Protein AF-A0A6V7JFQ1-F1 (afdb_monomer)

Solvent-accessible surface area (backbone atoms only — not comparable to full-atom values): 6382 Å² total; per-residue (Å²): 106,75,67,58,56,52,53,52,54,48,60,71,68,48,75,77,78,79,77,83,56,77,65,63,56,56,76,74,83,54,61,53,98,86,39,82,48,56,76,94,74,49,50,74,72,52,45,56,57,44,52,62,50,52,47,24,29,75,66,72,36,94,64,71,52,68,71,40,71,93,52,58,59,91,84,55,63,85,91,50,79,63,55,58,79,90,51,85,85,66,53,72,77,67,71,78,108

Sequence (97 aa):
MIMDELENALAQQAPPPVQDDPSLYELPPLIIDGIPTPVEKMTQAQLRAFIPLMLKYSTGRGKPGWGRESTRPPWWPKELPWANVRMDARSEDEKQK

Mean predicted aligned error: 9.71 Å

Structure (mmCIF, N/CA/C/O backbone):
data_AF-A0A6V7JFQ1-F1
#
_entry.id   AF-A0A6V7JFQ1-F1
#
loop_
_atom_site.group_PDB
_atom_site.id
_atom_site.type_symbol
_atom_site.label_atom_id
_atom_site.label_alt_id
_atom_site.label_comp_id
_atom_site.label_asym_id
_atom_site.label_entity_id
_atom_site.label_seq_id
_atom_site.pdbx_PDB_ins_code
_atom_site.Cartn_x
_atom_site.Cartn_y
_atom_site.Cartn_z
_atom_site.occupancy
_atom_site.B_iso_or_equiv
_atom_site.auth_seq_id
_atom_site.auth_comp_id
_atom_site.auth_asym_id
_atom_site.auth_atom_id
_atom_site.pdbx_PDB_model_num
ATOM 1 N N . MET A 1 1 ? -25.427 8.033 41.442 1.00 74.75 1 MET A N 1
ATOM 2 C CA . MET A 1 1 ? -25.637 6.575 41.620 1.00 74.75 1 MET A CA 1
ATOM 3 C C . MET A 1 1 ? -24.298 5.892 41.380 1.00 74.75 1 MET A C 1
ATOM 5 O O . MET A 1 1 ? -23.521 6.436 40.614 1.00 74.75 1 MET A O 1
ATOM 9 N N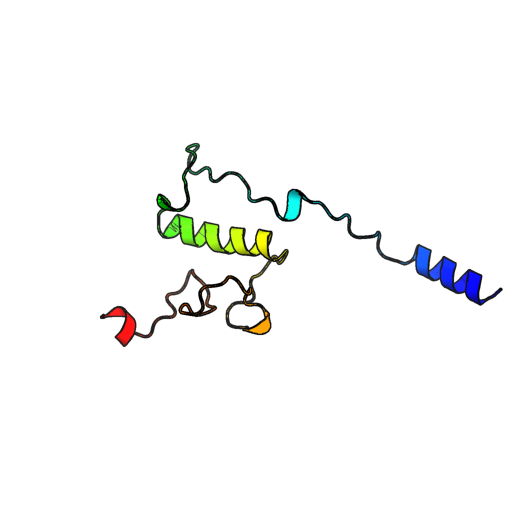 . ILE A 1 2 ? -24.011 4.743 41.998 1.00 84.75 2 ILE A N 1
ATOM 10 C CA . ILE A 1 2 ? -22.696 4.069 41.879 1.00 84.75 2 ILE A CA 1
ATOM 11 C C . ILE A 1 2 ? -22.341 3.751 40.411 1.00 84.75 2 ILE A C 1
ATOM 13 O O . ILE A 1 2 ? -21.181 3.823 40.022 1.00 84.75 2 ILE A O 1
ATOM 17 N N . MET A 1 3 ? -23.349 3.468 39.578 1.00 84.50 3 MET A N 1
ATOM 18 C CA . MET A 1 3 ? -23.173 3.255 38.136 1.00 84.50 3 MET A CA 1
ATOM 19 C C . MET A 1 3 ? -22.626 4.489 37.402 1.00 84.50 3 MET A C 1
ATOM 21 O O . MET A 1 3 ? -21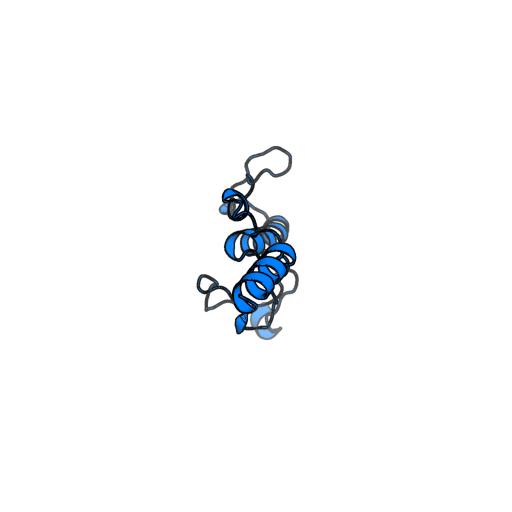.738 4.342 36.576 1.00 84.50 3 MET A O 1
ATOM 25 N N . ASP A 1 4 ? -23.102 5.687 37.748 1.00 87.38 4 ASP A N 1
ATOM 26 C CA . ASP A 1 4 ? -22.654 6.964 37.167 1.00 87.38 4 ASP A CA 1
ATOM 27 C C . ASP A 1 4 ? -21.177 7.237 37.489 1.00 87.38 4 ASP A C 1
ATOM 29 O O . ASP A 1 4 ? -20.394 7.644 36.636 1.00 87.38 4 ASP A O 1
ATOM 33 N N . GLU A 1 5 ? -20.770 6.965 38.734 1.00 86.44 5 GLU A N 1
ATOM 34 C CA . GLU A 1 5 ? -19.376 7.103 39.171 1.00 86.44 5 GLU A 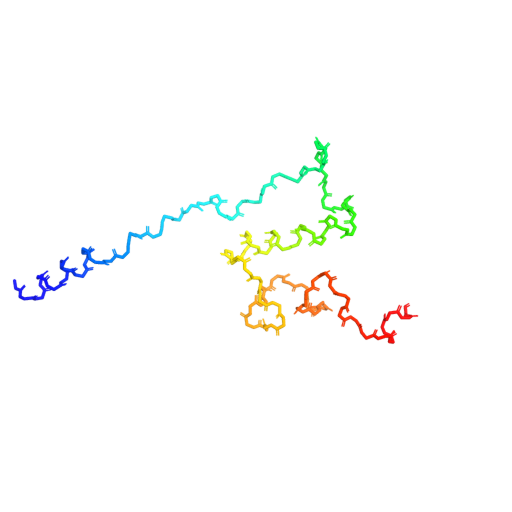CA 1
ATOM 35 C C . GLU A 1 5 ? -18.451 6.124 38.445 1.00 86.44 5 GLU A C 1
ATOM 37 O O . GLU A 1 5 ? -17.346 6.495 38.045 1.00 86.44 5 GLU A O 1
ATOM 42 N N . LEU A 1 6 ? -18.912 4.887 38.241 1.00 85.62 6 LEU A N 1
ATOM 43 C CA . LEU A 1 6 ? -18.164 3.864 37.517 1.00 85.62 6 LEU A CA 1
ATOM 44 C C . LEU A 1 6 ? -17.995 4.227 36.036 1.00 85.62 6 LEU A C 1
ATOM 46 O O . LEU A 1 6 ? -16.905 4.080 35.486 1.00 85.62 6 LEU A O 1
ATOM 50 N N . GLU A 1 7 ? -19.057 4.715 35.399 1.00 87.38 7 GLU A N 1
ATOM 51 C CA . GLU A 1 7 ? -19.051 5.106 33.989 1.00 87.38 7 GLU A CA 1
ATOM 52 C C . GLU A 1 7 ? -18.136 6.318 33.755 1.00 87.38 7 GLU A C 1
ATOM 54 O O . GLU A 1 7 ? -17.341 6.337 32.813 1.00 87.38 7 GLU A O 1
ATOM 59 N N . ASN A 1 8 ? -18.147 7.278 34.683 1.00 88.50 8 ASN A N 1
ATOM 60 C CA . ASN A 1 8 ? -17.282 8.454 34.629 1.00 88.50 8 ASN A CA 1
ATOM 61 C C . ASN A 1 8 ? -15.800 8.103 34.880 1.00 88.50 8 ASN A C 1
ATOM 63 O O . ASN A 1 8 ? -14.914 8.604 34.187 1.00 88.50 8 ASN A O 1
ATOM 67 N N . ALA A 1 9 ? -15.513 7.193 35.820 1.00 86.62 9 ALA A N 1
ATOM 68 C CA . ALA A 1 9 ? -14.157 6.687 36.047 1.00 86.62 9 ALA A CA 1
ATOM 69 C C . ALA A 1 9 ? -13.619 5.910 34.831 1.00 86.62 9 ALA A C 1
ATOM 71 O O . ALA A 1 9 ? -12.452 6.062 34.462 1.00 86.62 9 ALA A O 1
ATOM 72 N N . LEU A 1 10 ? -14.476 5.125 34.170 1.00 85.75 10 LEU A N 1
ATOM 73 C CA . LEU A 1 10 ? -14.123 4.402 32.950 1.00 85.75 10 LEU A CA 1
ATOM 74 C C . LEU A 1 10 ? -13.831 5.364 31.790 1.00 85.75 10 LEU A C 1
ATOM 76 O O . LEU A 1 10 ? -12.842 5.182 31.082 1.00 85.75 10 LEU A O 1
ATOM 80 N N . ALA A 1 11 ? -14.641 6.413 31.628 1.00 82.69 11 ALA A N 1
ATOM 81 C CA . ALA A 1 11 ? -14.429 7.436 30.606 1.00 82.69 11 ALA A CA 1
ATOM 82 C C . ALA A 1 11 ? -13.107 8.202 30.802 1.00 82.69 11 ALA A C 1
ATOM 84 O O . ALA A 1 11 ? -12.435 8.515 29.823 1.00 82.69 11 ALA A O 1
ATOM 85 N N . GLN A 1 12 ? -12.695 8.455 32.051 1.00 83.69 12 GLN A N 1
ATOM 86 C CA . GLN A 1 12 ? -11.414 9.111 32.361 1.00 83.69 12 GLN A CA 1
ATOM 87 C C . GLN A 1 12 ? -10.188 8.229 32.089 1.00 83.69 12 GLN A C 1
ATOM 89 O O . GLN A 1 12 ? -9.106 8.751 31.826 1.00 83.69 12 GLN A O 1
ATOM 94 N N . GLN A 1 13 ? -10.338 6.904 32.172 1.00 81.38 13 GLN A N 1
ATOM 95 C CA . GLN A 1 13 ? -9.258 5.948 31.906 1.00 81.38 13 GLN A CA 1
ATOM 96 C C . GLN A 1 13 ? -9.236 5.434 30.465 1.00 81.38 13 GLN A C 1
ATOM 98 O O . GLN A 1 13 ? -8.272 4.772 30.069 1.00 81.38 13 GLN A O 1
ATOM 103 N N . ALA A 1 14 ? -10.277 5.712 29.679 1.00 77.94 14 ALA A N 1
ATOM 104 C CA . ALA A 1 14 ? -10.318 5.323 28.283 1.00 77.94 14 ALA A CA 1
ATOM 105 C C . ALA A 1 14 ? -9.159 5.998 27.524 1.00 77.94 14 ALA A C 1
ATOM 107 O O . ALA A 1 14 ? -8.916 7.196 27.704 1.00 77.94 14 ALA A O 1
ATOM 108 N N . PRO A 1 15 ? -8.433 5.262 26.662 1.00 77.12 15 PRO A N 1
ATOM 109 C CA . PRO A 1 15 ? -7.492 5.881 25.743 1.00 77.12 15 PRO A CA 1
ATOM 110 C C . PRO A 1 15 ? -8.210 6.981 24.955 1.00 77.12 15 PRO A C 1
ATOM 112 O O . PRO A 1 15 ? -9.381 6.791 24.604 1.00 77.12 15 PRO A O 1
ATOM 115 N N . PRO A 1 16 ? -7.539 8.108 24.650 1.00 76.88 16 PRO A N 1
ATOM 116 C CA . PRO A 1 16 ? -8.124 9.099 23.765 1.00 76.88 16 PRO A CA 1
ATOM 117 C C . PRO A 1 16 ? -8.596 8.392 22.488 1.00 76.88 16 PRO A C 1
ATOM 119 O O . PRO A 1 16 ? -7.873 7.519 21.986 1.00 76.88 16 PRO A O 1
ATOM 122 N N . PRO A 1 17 ? -9.806 8.710 21.989 1.00 68.81 17 PRO A N 1
ATOM 123 C CA . PRO A 1 17 ? -10.297 8.122 20.756 1.00 68.81 17 PRO A CA 1
ATOM 124 C C . PRO A 1 17 ? -9.224 8.332 19.692 1.00 68.81 17 PRO A C 1
ATOM 126 O O . PRO A 1 17 ? -8.740 9.451 19.511 1.00 68.81 17 PRO A O 1
ATOM 129 N N . VAL A 1 18 ? -8.801 7.237 19.057 1.00 68.81 18 VAL A N 1
ATOM 130 C CA . VAL A 1 18 ? -7.858 7.286 17.939 1.00 68.81 18 VAL A CA 1
ATOM 131 C C . VAL A 1 18 ? -8.417 8.286 16.939 1.00 68.81 18 VAL A C 1
ATOM 133 O O . VAL A 1 18 ? -9.508 8.090 16.410 1.00 68.81 18 VAL A O 1
ATOM 136 N N . GLN A 1 19 ? -7.712 9.402 16.757 1.00 63.81 19 GLN A N 1
ATOM 137 C CA . GLN A 1 19 ? -8.065 10.357 15.723 1.00 63.81 19 GLN A CA 1
ATOM 138 C C . GLN A 1 19 ? -7.942 9.614 14.395 1.00 63.81 19 GLN A C 1
ATOM 140 O O . GLN A 1 19 ? -6.857 9.147 14.044 1.00 63.81 19 GLN A O 1
ATOM 145 N N . ASP A 1 20 ? -9.069 9.454 13.707 1.00 67.31 20 ASP A N 1
ATOM 146 C CA . ASP A 1 20 ? -9.115 8.941 12.344 1.00 67.31 20 ASP A CA 1
ATOM 147 C C . ASP A 1 20 ? -8.454 10.008 11.467 1.00 67.31 20 ASP A C 1
ATOM 149 O O . ASP A 1 20 ? -9.088 10.982 11.067 1.00 67.31 20 ASP A O 1
ATOM 153 N N . ASP A 1 21 ? -7.136 9.913 11.295 1.00 73.00 21 ASP A N 1
ATOM 154 C CA . ASP A 1 21 ? -6.404 10.757 10.361 1.00 73.00 21 ASP A CA 1
ATOM 155 C C . ASP A 1 21 ? -6.688 10.222 8.950 1.00 73.00 21 ASP A C 1
ATOM 157 O O . ASP A 1 21 ? -6.169 9.161 8.584 1.00 73.00 21 ASP A O 1
ATOM 161 N N . PRO A 1 22 ? -7.511 10.910 8.137 1.00 74.00 22 PRO A N 1
ATOM 162 C CA . PRO A 1 22 ? -7.875 10.418 6.814 1.00 74.00 22 PRO A CA 1
ATOM 163 C C . PRO A 1 22 ? -6.660 10.317 5.878 1.00 74.00 22 PRO A C 1
ATOM 165 O O . PRO A 1 22 ? -6.697 9.546 4.918 1.00 74.00 22 PRO A O 1
ATOM 168 N N . SER A 1 23 ? -5.565 11.033 6.172 1.00 78.94 23 SER A N 1
ATOM 169 C CA . SER A 1 23 ? -4.320 10.961 5.398 1.00 78.94 23 SER A CA 1
ATOM 170 C C . SER A 1 23 ? -3.549 9.653 5.618 1.00 78.94 23 SER A C 1
ATOM 172 O O . SER A 1 23 ? -2.652 9.318 4.844 1.00 78.94 23 SER A O 1
ATOM 174 N N . LEU A 1 24 ? -3.921 8.852 6.625 1.00 77.12 24 LEU A N 1
ATOM 175 C CA . LEU A 1 24 ? -3.271 7.574 6.930 1.00 77.12 24 LEU A CA 1
ATOM 176 C C . LEU A 1 24 ? -3.386 6.560 5.781 1.00 77.12 24 LEU A C 1
ATOM 178 O O . LEU A 1 24 ? -2.534 5.678 5.654 1.00 77.12 24 LEU A O 1
ATOM 182 N N . TYR A 1 25 ? -4.408 6.708 4.936 1.00 81.31 25 TYR A N 1
ATOM 183 C CA . TYR A 1 25 ? -4.656 5.869 3.761 1.00 81.31 25 TYR A CA 1
ATOM 184 C C . TYR A 1 25 ? -4.179 6.515 2.450 1.00 81.31 25 TYR A C 1
ATOM 186 O O . TYR A 1 25 ? -4.281 5.899 1.387 1.00 81.31 25 TYR A O 1
ATOM 194 N N . GLU A 1 26 ? -3.630 7.732 2.503 1.00 86.06 26 GLU A N 1
ATOM 195 C CA . GLU A 1 26 ? -3.151 8.456 1.328 1.00 86.06 26 GLU A CA 1
ATOM 196 C C . GLU A 1 26 ? -1.693 8.099 1.022 1.00 86.06 26 GLU A C 1
ATOM 198 O O . GLU A 1 26 ? -0.781 8.337 1.813 1.00 86.06 26 GLU A O 1
ATOM 203 N N . LEU A 1 27 ? -1.458 7.507 -0.150 1.00 85.88 27 LEU A N 1
ATOM 204 C CA . LEU A 1 27 ? -0.106 7.160 -0.569 1.00 85.88 27 LEU A CA 1
ATOM 205 C C . LEU A 1 27 ? 0.725 8.419 -0.833 1.00 85.88 27 LEU A C 1
ATOM 207 O O . LEU A 1 27 ? 0.259 9.321 -1.529 1.00 85.88 27 LEU A O 1
ATOM 211 N N . PRO A 1 28 ? 1.986 8.465 -0.368 1.00 86.56 28 PRO A N 1
ATOM 212 C CA . PRO A 1 28 ? 2.865 9.574 -0.696 1.00 86.56 28 PRO A CA 1
ATOM 213 C C . PRO A 1 28 ? 3.151 9.607 -2.208 1.00 86.56 28 PRO A C 1
ATOM 215 O O . PRO A 1 28 ? 3.163 8.553 -2.858 1.00 86.56 28 PRO A O 1
ATOM 218 N N . PRO A 1 29 ? 3.446 10.792 -2.775 1.00 87.06 29 PRO A N 1
ATOM 219 C CA . PRO A 1 29 ? 3.844 10.915 -4.170 1.00 87.06 29 PRO A CA 1
ATOM 220 C C . PRO A 1 29 ? 5.016 9.992 -4.515 1.00 87.06 29 PRO A C 1
ATOM 222 O O . PRO A 1 29 ? 6.020 9.934 -3.802 1.00 87.06 29 PRO A O 1
ATOM 225 N N . LEU A 1 30 ? 4.903 9.285 -5.639 1.00 88.44 30 LEU A N 1
ATOM 226 C CA . LEU A 1 30 ? 5.931 8.364 -6.117 1.00 88.44 30 LEU A CA 1
ATOM 227 C C . LEU A 1 30 ? 7.047 9.149 -6.805 1.00 88.44 30 LEU A C 1
ATOM 229 O O . LEU A 1 30 ? 7.039 9.350 -8.018 1.00 88.44 30 LEU A O 1
ATOM 233 N N . ILE A 1 31 ? 7.993 9.632 -6.005 1.00 88.44 31 ILE A N 1
ATOM 234 C CA . ILE A 1 31 ? 9.150 10.402 -6.462 1.00 88.44 31 ILE A CA 1
ATOM 235 C C . ILE A 1 31 ? 10.407 9.582 -6.193 1.00 88.44 31 ILE A C 1
ATOM 237 O O . ILE A 1 31 ? 10.656 9.167 -5.061 1.00 88.44 31 ILE A O 1
ATOM 241 N N . ILE A 1 32 ? 11.205 9.363 -7.234 1.00 84.62 32 ILE A N 1
ATOM 242 C CA . ILE A 1 32 ? 12.482 8.654 -7.153 1.00 84.62 32 ILE A CA 1
ATOM 243 C C . ILE A 1 32 ? 13.545 9.560 -7.760 1.00 84.62 32 ILE A C 1
ATOM 245 O O . ILE A 1 32 ? 13.376 10.030 -8.881 1.00 84.62 32 ILE A O 1
ATOM 249 N N . ASP A 1 33 ? 14.593 9.860 -6.993 1.00 85.56 33 ASP A N 1
ATOM 250 C CA . ASP A 1 33 ? 15.673 10.776 -7.391 1.00 85.56 33 ASP A CA 1
ATOM 251 C C . ASP A 1 33 ? 15.167 12.146 -7.896 1.00 85.56 33 ASP A C 1
ATOM 253 O O . ASP A 1 33 ? 15.741 12.763 -8.787 1.00 85.56 33 ASP A O 1
ATOM 257 N N . GLY A 1 34 ? 14.051 12.628 -7.332 1.00 87.12 34 GLY A N 1
ATOM 258 C CA . GLY A 1 34 ? 13.413 13.895 -7.715 1.00 87.12 34 GLY A CA 1
ATOM 259 C C . GLY A 1 34 ? 12.495 13.815 -8.941 1.00 87.12 34 GLY A C 1
ATOM 260 O O . GLY A 1 34 ? 11.871 14.813 -9.294 1.00 87.12 34 GLY A O 1
ATOM 261 N N . ILE A 1 35 ? 12.359 12.642 -9.564 1.00 87.75 35 ILE A N 1
ATOM 262 C CA . ILE A 1 35 ? 11.528 12.433 -10.751 1.00 87.75 35 ILE A CA 1
ATOM 263 C C . ILE A 1 35 ? 10.236 11.696 -10.359 1.00 87.75 35 ILE A C 1
ATOM 265 O O . ILE A 1 35 ? 10.309 10.596 -9.797 1.00 87.75 35 ILE A O 1
ATOM 269 N N . PRO A 1 36 ? 9.045 12.245 -10.678 1.00 89.19 36 PRO A N 1
ATOM 270 C CA . PRO A 1 36 ? 7.784 11.520 -10.554 1.00 89.19 36 PRO A CA 1
ATOM 271 C C . PRO A 1 36 ? 7.829 10.244 -11.400 1.00 89.19 36 PRO A C 1
ATOM 273 O O . PRO A 1 36 ? 7.835 10.292 -12.632 1.00 89.19 36 PRO A O 1
ATOM 276 N N . THR A 1 37 ? 7.902 9.098 -10.730 1.00 90.62 37 THR A N 1
ATOM 277 C CA . THR A 1 37 ? 8.071 7.796 -11.372 1.00 90.62 37 THR A CA 1
ATOM 278 C C . THR A 1 37 ? 6.798 6.986 -11.165 1.00 90.62 37 THR A C 1
ATOM 280 O O . THR A 1 37 ? 6.536 6.550 -10.042 1.00 90.62 37 THR A O 1
ATOM 283 N N . PRO A 1 38 ? 5.986 6.784 -12.217 1.00 91.62 38 PRO A N 1
ATOM 284 C CA . PRO A 1 38 ? 4.793 5.956 -12.114 1.00 91.62 38 PRO A CA 1
ATOM 285 C C . PRO A 1 38 ? 5.189 4.490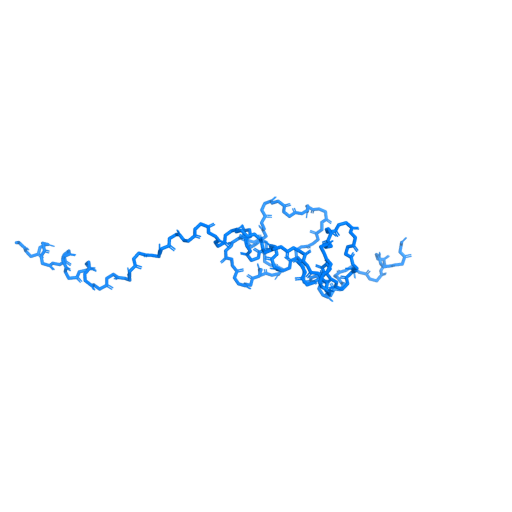 -11.883 1.00 91.62 38 PRO A C 1
ATOM 287 O O . PRO A 1 38 ? 6.291 4.072 -12.254 1.00 91.62 38 PRO A O 1
ATOM 290 N N . VAL A 1 39 ? 4.297 3.707 -11.273 1.00 90.69 39 VAL A N 1
ATOM 291 C CA . VAL A 1 39 ? 4.565 2.315 -10.859 1.00 90.69 39 VAL A CA 1
ATOM 292 C C . VAL A 1 39 ? 5.014 1.455 -12.041 1.00 90.69 39 VAL A C 1
ATOM 294 O O . VAL A 1 39 ? 5.928 0.645 -11.906 1.00 90.69 39 VAL A O 1
ATOM 297 N N . GLU A 1 40 ? 4.443 1.684 -13.222 1.00 91.62 40 GLU A N 1
ATOM 298 C CA . GLU A 1 40 ? 4.739 0.956 -14.459 1.00 91.62 40 GLU A CA 1
ATOM 299 C C . GLU A 1 40 ? 6.180 1.162 -14.945 1.00 91.62 40 GLU A C 1
ATOM 301 O O . GLU A 1 40 ? 6.688 0.366 -15.733 1.00 91.62 40 GLU A O 1
ATOM 306 N N . LYS A 1 41 ? 6.846 2.231 -14.492 1.00 91.44 41 LYS A N 1
ATOM 307 C CA . LYS A 1 41 ? 8.236 2.557 -14.844 1.00 91.44 41 LYS A CA 1
ATOM 308 C C . LYS A 1 41 ? 9.226 2.234 -13.727 1.00 91.44 41 LYS A C 1
ATOM 310 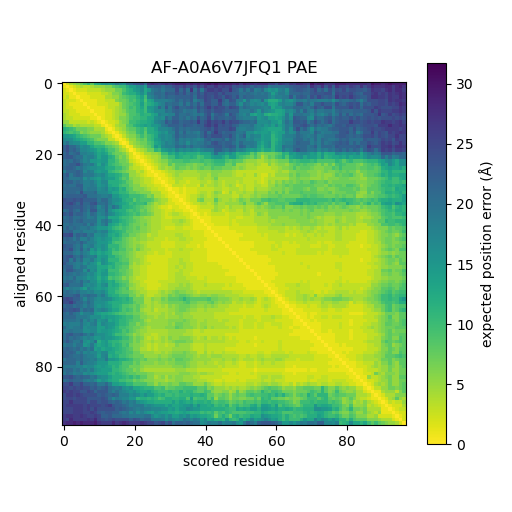O O . LYS A 1 41 ? 10.421 2.471 -13.894 1.00 91.44 41 LYS A O 1
ATOM 315 N N . MET A 1 42 ? 8.756 1.715 -12.594 1.00 93.50 42 MET A N 1
ATOM 316 C CA . MET A 1 42 ? 9.632 1.364 -11.484 1.0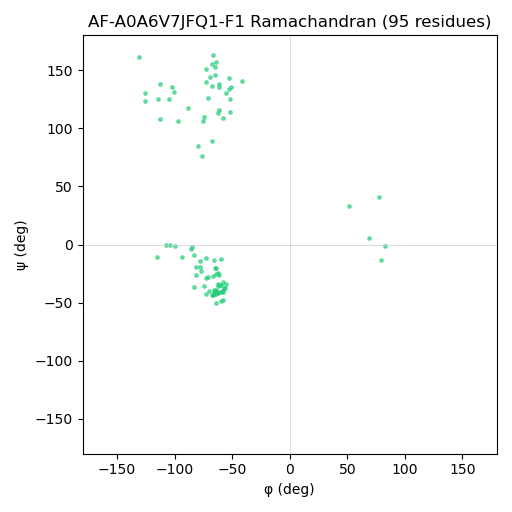0 93.50 42 MET A CA 1
ATOM 317 C C . MET A 1 42 ? 10.456 0.113 -11.795 1.00 93.50 42 MET A C 1
ATOM 319 O O . MET A 1 42 ? 9.963 -0.880 -12.328 1.00 93.50 42 MET A O 1
ATOM 323 N N . THR A 1 43 ? 11.725 0.131 -11.395 1.00 94.06 43 THR A N 1
ATOM 324 C CA . THR A 1 43 ? 12.580 -1.059 -11.409 1.00 94.06 43 THR A CA 1
ATOM 325 C C . THR A 1 43 ? 12.090 -2.094 -10.397 1.00 94.06 43 THR A C 1
ATOM 327 O O . THR A 1 43 ? 11.382 -1.780 -9.438 1.00 94.06 43 THR A O 1
ATOM 330 N N . GLN A 1 44 ? 12.539 -3.344 -10.531 1.00 91.50 44 GLN A N 1
ATOM 331 C CA . GLN A 1 44 ? 12.186 -4.401 -9.580 1.00 91.50 44 GLN A CA 1
ATOM 332 C C . GLN A 1 44 ? 12.572 -4.049 -8.129 1.00 91.50 44 GLN A C 1
ATOM 334 O O . GLN A 1 44 ? 11.833 -4.360 -7.197 1.00 91.50 44 GL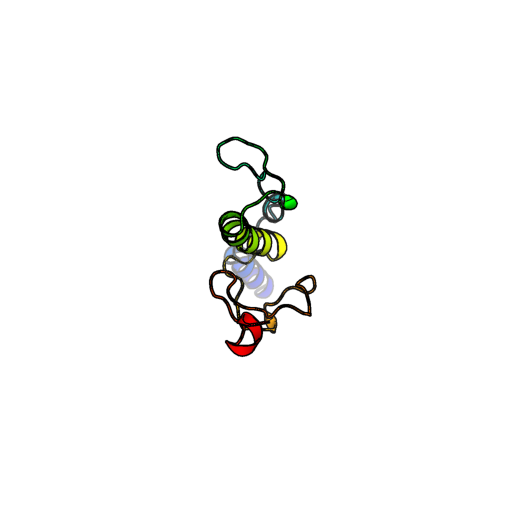N A O 1
ATOM 339 N N . ALA A 1 45 ? 13.714 -3.387 -7.920 1.00 91.44 45 ALA A N 1
ATOM 340 C CA . ALA A 1 45 ? 14.146 -2.952 -6.591 1.00 91.44 45 A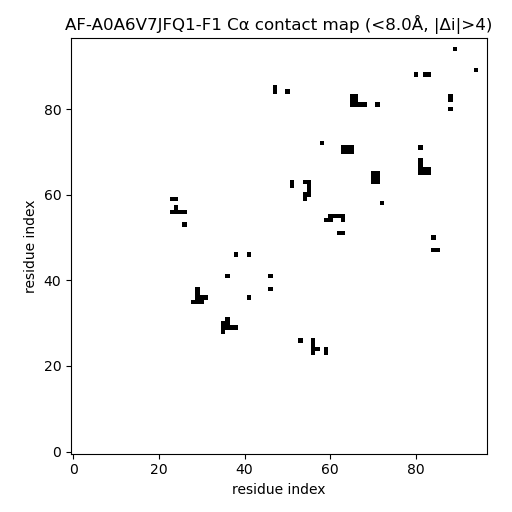LA A CA 1
ATOM 341 C C . ALA A 1 45 ? 13.208 -1.885 -6.004 1.00 91.44 45 ALA A C 1
ATOM 343 O O . ALA A 1 45 ? 12.847 -1.961 -4.829 1.00 91.44 45 ALA A O 1
ATOM 344 N N . GLN A 1 46 ? 12.762 -0.943 -6.836 1.00 92.38 46 GLN A N 1
ATOM 345 C CA . GLN A 1 46 ? 11.816 0.102 -6.447 1.00 92.38 46 GLN A CA 1
ATOM 346 C C . GLN A 1 46 ? 10.435 -0.492 -6.140 1.00 92.38 46 GLN A C 1
ATOM 348 O O . GLN A 1 46 ? 9.869 -0.195 -5.091 1.00 92.38 46 GLN A O 1
ATOM 353 N N . LEU A 1 47 ? 9.940 -1.428 -6.960 1.00 93.31 47 LEU A N 1
ATOM 354 C CA . LEU A 1 47 ? 8.689 -2.152 -6.696 1.00 93.31 47 LEU A CA 1
ATOM 355 C C . LEU A 1 47 ? 8.736 -2.929 -5.371 1.00 93.31 47 LEU A C 1
ATOM 357 O O . LEU A 1 47 ? 7.780 -2.897 -4.595 1.00 93.31 47 LEU A O 1
ATOM 361 N N . ARG A 1 48 ? 9.867 -3.572 -5.053 1.00 92.25 48 ARG A N 1
ATOM 362 C CA . ARG A 1 48 ? 10.067 -4.257 -3.761 1.00 92.25 48 ARG A CA 1
ATOM 363 C C . ARG A 1 48 ? 10.044 -3.309 -2.558 1.00 92.25 48 ARG A C 1
ATOM 365 O O . ARG A 1 48 ? 9.748 -3.762 -1.451 1.00 92.25 48 ARG A O 1
ATOM 372 N N . ALA A 1 49 ? 10.369 -2.031 -2.746 1.00 91.44 49 ALA A N 1
ATOM 373 C CA . ALA A 1 49 ? 10.224 -1.003 -1.716 1.00 91.44 49 ALA A CA 1
ATOM 374 C C . ALA A 1 49 ? 8.791 -0.441 -1.665 1.00 91.44 49 ALA A C 1
ATOM 376 O O . ALA A 1 49 ? 8.267 -0.194 -0.579 1.00 91.44 49 ALA A O 1
ATOM 377 N N . PHE A 1 50 ? 8.144 -0.305 -2.824 1.00 92.88 50 PHE A N 1
ATOM 378 C CA . PHE A 1 50 ? 6.806 0.260 -2.964 1.00 92.88 50 PHE A CA 1
ATOM 379 C C . PHE A 1 50 ? 5.689 -0.666 -2.458 1.00 92.88 50 PHE A C 1
ATOM 381 O O . PHE A 1 50 ? 4.796 -0.205 -1.755 1.00 92.88 50 PHE A O 1
ATOM 388 N N . ILE A 1 51 ? 5.731 -1.973 -2.736 1.00 93.56 51 ILE A N 1
ATOM 389 C CA . ILE A 1 51 ? 4.646 -2.896 -2.343 1.00 93.56 51 ILE A CA 1
ATOM 390 C C . ILE A 1 51 ? 4.395 -2.904 -0.818 1.00 93.56 51 ILE A C 1
ATOM 392 O O . ILE A 1 51 ? 3.239 -2.768 -0.412 1.00 93.56 51 ILE A O 1
ATOM 396 N N . PRO A 1 52 ? 5.418 -3.010 0.060 1.00 92.19 52 PRO A N 1
ATOM 397 C CA . PRO A 1 52 ? 5.204 -2.908 1.505 1.00 92.19 52 PRO A CA 1
ATOM 398 C C . PRO A 1 52 ? 4.617 -1.563 1.945 1.00 92.19 52 PRO A C 1
ATOM 400 O O . PRO A 1 52 ? 3.822 -1.530 2.883 1.00 92.19 52 PRO A O 1
ATOM 403 N N . LEU A 1 53 ? 4.988 -0.468 1.271 1.00 92.38 53 LEU A N 1
ATOM 404 C CA . LEU A 1 53 ? 4.411 0.852 1.516 1.00 92.38 53 LEU A CA 1
ATOM 405 C C . LEU A 1 53 ? 2.922 0.840 1.164 1.00 92.38 53 LEU A C 1
ATOM 407 O O . LEU A 1 53 ? 2.095 1.166 2.008 1.00 92.38 53 LEU A O 1
ATOM 411 N N . MET A 1 54 ? 2.568 0.364 -0.027 1.00 92.88 54 MET A N 1
ATOM 412 C CA . MET A 1 54 ? 1.175 0.265 -0.461 1.00 92.88 54 MET A CA 1
ATOM 413 C C . MET A 1 54 ? 0.324 -0.592 0.483 1.00 92.88 54 MET A C 1
ATOM 415 O O . MET A 1 54 ? -0.786 -0.209 0.854 1.00 92.88 54 MET A O 1
ATOM 419 N N . LEU A 1 55 ? 0.873 -1.704 0.971 1.00 93.50 55 LEU A N 1
ATOM 420 C CA . LEU A 1 55 ? 0.222 -2.543 1.977 1.00 93.50 55 LEU A CA 1
ATOM 421 C C . LEU A 1 55 ? -0.015 -1.811 3.300 1.00 93.50 55 LEU A C 1
ATOM 423 O O . LEU A 1 55 ? -1.085 -1.957 3.888 1.00 93.50 55 LEU A O 1
ATOM 427 N N . LYS A 1 56 ? 0.950 -1.013 3.767 1.00 91.75 56 LYS A N 1
ATOM 428 C CA . LYS A 1 56 ? 0.793 -0.226 4.995 1.00 91.75 56 LYS A CA 1
ATOM 429 C C . LYS A 1 56 ? -0.383 0.740 4.883 1.00 91.75 56 LYS A C 1
ATOM 431 O O . LYS A 1 56 ? -1.219 0.761 5.779 1.00 91.75 56 LYS A O 1
ATOM 436 N N . TYR A 1 57 ? -0.455 1.489 3.788 1.00 91.31 57 TYR A N 1
ATOM 437 C CA . TYR A 1 57 ? -1.490 2.506 3.590 1.00 91.31 57 TYR A CA 1
ATOM 438 C C . TYR A 1 57 ? -2.855 1.896 3.269 1.00 91.31 57 TYR A C 1
ATOM 440 O O . TYR A 1 57 ? -3.858 2.381 3.758 1.00 91.31 57 TYR A O 1
ATOM 448 N N . SER A 1 58 ? -2.922 0.786 2.533 1.00 90.44 58 SER A N 1
ATOM 449 C CA . SER A 1 58 ? -4.205 0.130 2.226 1.00 90.44 58 SER A CA 1
ATOM 450 C C . SER A 1 58 ? -4.791 -0.684 3.385 1.00 90.44 58 SER A C 1
ATOM 452 O O . SER A 1 58 ? -5.992 -0.939 3.396 1.00 90.44 58 SER A O 1
ATOM 454 N N . THR A 1 59 ? -3.970 -1.130 4.345 1.00 90.00 59 THR A N 1
ATOM 455 C CA . THR A 1 59 ? -4.422 -1.995 5.457 1.00 90.00 59 THR A CA 1
ATOM 456 C C . THR A 1 59 ? -4.308 -1.352 6.838 1.00 90.00 59 THR A C 1
ATOM 458 O O . THR A 1 59 ? -4.768 -1.941 7.815 1.00 90.00 59 THR A O 1
ATOM 461 N N . GLY A 1 60 ? -3.639 -0.201 6.951 1.00 88.81 60 GLY A N 1
ATOM 462 C CA . GLY A 1 60 ? -3.304 0.445 8.224 1.00 88.81 60 GLY A CA 1
ATOM 463 C C . GLY A 1 60 ? -2.268 -0.315 9.068 1.00 88.81 60 GLY A C 1
ATOM 464 O O . GLY A 1 60 ? -1.993 0.062 10.206 1.00 88.81 60 GLY A O 1
ATOM 465 N N . ARG A 1 61 ? -1.678 -1.408 8.558 1.00 86.56 61 ARG A N 1
ATOM 466 C CA . ARG A 1 61 ? -0.765 -2.271 9.328 1.00 86.56 61 ARG A CA 1
ATOM 467 C C . ARG A 1 61 ? 0.692 -1.973 9.004 1.00 86.56 61 ARG A C 1
ATOM 469 O O . ARG A 1 61 ? 1.111 -2.011 7.854 1.00 86.56 61 ARG A O 1
ATOM 476 N N . GLY A 1 62 ? 1.518 -1.795 10.035 1.00 85.69 62 GLY A N 1
ATOM 477 C CA . GLY A 1 62 ? 2.962 -1.588 9.855 1.00 85.69 62 GLY A CA 1
ATOM 478 C C . GLY A 1 62 ? 3.715 -2.804 9.294 1.00 85.69 62 GLY A C 1
ATOM 479 O O . GLY A 1 62 ? 4.747 -2.642 8.648 1.00 85.69 62 GLY A O 1
ATOM 480 N N . LYS A 1 63 ? 3.215 -4.026 9.526 1.00 89.25 63 LYS A N 1
ATOM 481 C CA . LYS A 1 63 ? 3.787 -5.275 9.000 1.00 89.25 63 LYS A CA 1
ATOM 482 C C . LYS A 1 63 ? 2.704 -6.064 8.253 1.00 89.25 63 LYS A C 1
ATOM 484 O O . LYS A 1 63 ? 1.660 -6.313 8.853 1.00 89.25 63 LYS A O 1
ATOM 489 N N . PRO A 1 64 ? 2.957 -6.536 7.018 1.00 90.62 64 PRO A N 1
ATOM 490 C CA . PRO A 1 64 ? 1.959 -7.286 6.246 1.00 90.62 64 PRO A CA 1
ATOM 491 C C . PRO A 1 64 ? 1.521 -8.610 6.893 1.00 90.62 64 PRO A C 1
ATOM 493 O O . PRO A 1 64 ? 0.368 -9.011 6.788 1.00 90.62 64 PRO A O 1
ATOM 496 N N . GLY A 1 65 ? 2.430 -9.302 7.587 1.00 93.00 65 GLY A N 1
ATOM 497 C CA . GLY A 1 65 ? 2.158 -10.648 8.104 1.00 93.00 65 GLY A CA 1
ATOM 498 C C . GLY A 1 65 ? 2.247 -11.733 7.026 1.00 93.00 65 GLY A C 1
ATOM 499 O O . GLY A 1 65 ? 1.420 -12.635 6.996 1.00 93.00 65 GLY A O 1
ATOM 500 N N . TRP A 1 66 ? 3.241 -11.639 6.137 1.00 92.94 66 TRP A N 1
ATOM 501 C CA . TRP A 1 66 ? 3.517 -12.625 5.084 1.00 92.94 66 TRP A CA 1
ATOM 502 C C . TRP A 1 66 ? 3.369 -14.077 5.563 1.00 92.94 66 TRP A C 1
ATOM 504 O O . TRP A 1 66 ? 3.760 -14.415 6.682 1.00 92.94 66 TRP A O 1
ATOM 514 N N . GLY A 1 67 ? 2.806 -14.931 4.711 1.00 91.31 67 GLY A N 1
ATOM 515 C CA . GLY A 1 67 ? 2.530 -16.341 4.990 1.00 91.31 67 GLY A CA 1
ATOM 516 C C . GLY A 1 67 ? 1.269 -16.598 5.821 1.00 91.31 67 GLY A C 1
ATOM 517 O O . GLY A 1 67 ? 0.806 -17.733 5.875 1.00 91.31 67 GLY A O 1
ATOM 518 N N . ARG A 1 68 ? 0.675 -15.574 6.450 1.00 93.75 68 ARG A N 1
ATOM 519 C CA . ARG A 1 68 ? -0.596 -15.710 7.176 1.00 93.75 68 ARG A CA 1
ATOM 520 C C . ARG A 1 68 ? -1.754 -15.275 6.292 1.00 93.75 68 ARG A C 1
ATOM 522 O O . ARG A 1 68 ? -1.979 -14.088 6.093 1.00 93.75 68 ARG A O 1
ATOM 529 N N . GLU A 1 69 ? -2.523 -16.241 5.812 1.00 93.25 69 GLU A N 1
ATOM 530 C CA . GLU A 1 69 ? -3.690 -15.995 4.956 1.00 93.25 69 GLU A CA 1
ATOM 531 C C . GLU A 1 69 ? -4.715 -15.030 5.571 1.00 93.25 69 GLU A C 1
ATOM 533 O O . GLU A 1 69 ? -5.273 -14.192 4.872 1.00 93.25 69 GLU A O 1
ATOM 538 N N . SER A 1 70 ? -4.892 -15.043 6.897 1.00 93.75 70 SER A N 1
ATOM 539 C CA . SER A 1 70 ? -5.786 -14.108 7.600 1.00 93.75 70 SER A CA 1
ATOM 540 C C . SER A 1 70 ? -5.345 -12.640 7.542 1.00 93.75 70 SER A C 1
ATOM 542 O O . SER A 1 70 ? -6.112 -11.748 7.910 1.00 93.75 70 SER A O 1
ATOM 544 N N . THR A 1 71 ? -4.108 -12.364 7.120 1.00 94.00 71 THR A N 1
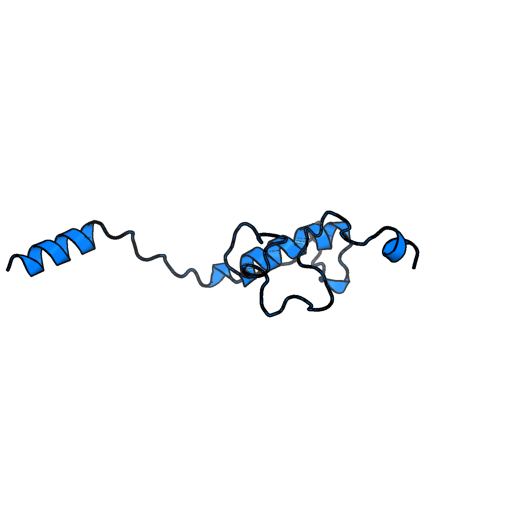ATOM 545 C CA . THR A 1 71 ? -3.597 -11.001 6.940 1.00 94.00 71 THR A CA 1
ATOM 546 C C . THR A 1 71 ? -3.442 -10.604 5.476 1.00 94.00 71 THR A C 1
ATOM 548 O O . THR A 1 71 ? -3.067 -9.460 5.218 1.00 94.00 71 THR A O 1
ATOM 551 N N . ARG A 1 72 ? -3.760 -11.503 4.534 1.00 94.75 72 ARG A N 1
ATOM 552 C CA . ARG A 1 72 ? -3.784 -11.204 3.101 1.00 94.75 72 ARG A CA 1
ATOM 553 C C . ARG A 1 72 ? -4.978 -10.290 2.785 1.00 94.75 72 ARG A C 1
ATOM 555 O O . ARG A 1 72 ? -6.108 -10.640 3.127 1.00 94.75 72 ARG A O 1
ATOM 562 N N . PRO A 1 73 ? -4.770 -9.131 2.137 1.00 94.31 73 PRO A N 1
ATOM 563 C CA . PRO A 1 73 ? -5.877 -8.258 1.780 1.00 94.31 73 PRO A CA 1
ATOM 564 C C . PRO A 1 73 ? -6.711 -8.844 0.621 1.00 94.31 73 PRO A C 1
ATOM 566 O O . PRO A 1 73 ? -6.151 -9.524 -0.240 1.00 94.31 73 PRO A O 1
ATOM 569 N N . PRO A 1 74 ? -8.024 -8.546 0.533 1.00 93.69 74 PRO A N 1
ATOM 570 C CA . PRO A 1 74 ? -8.912 -9.124 -0.487 1.00 93.69 74 PRO A CA 1
ATOM 571 C C . PRO A 1 74 ? -8.537 -8.800 -1.939 1.00 93.69 74 PRO A C 1
ATOM 573 O O . PRO A 1 74 ? -8.888 -9.552 -2.844 1.00 93.69 74 PRO A O 1
ATOM 576 N N . TRP A 1 75 ? -7.855 -7.674 -2.162 1.00 93.50 75 TRP A N 1
ATOM 577 C CA . TRP A 1 75 ? -7.412 -7.227 -3.484 1.00 93.50 75 TRP A CA 1
ATOM 578 C C . TRP A 1 75 ? -6.091 -7.866 -3.926 1.00 93.50 75 TRP A C 1
ATOM 580 O O . TRP A 1 75 ? -5.691 -7.680 -5.074 1.00 93.50 75 TRP A O 1
ATOM 590 N N . TRP A 1 76 ? -5.389 -8.586 -3.039 1.00 93.75 76 TRP A N 1
ATOM 591 C CA . TRP A 1 76 ? -4.129 -9.228 -3.403 1.00 93.75 76 TRP A CA 1
ATOM 592 C C . TRP A 1 76 ? -4.362 -10.247 -4.529 1.00 93.75 76 TRP A C 1
ATOM 594 O O . TRP A 1 76 ? -5.342 -10.997 -4.457 1.00 93.75 76 TRP A O 1
ATOM 604 N N . PRO A 1 77 ? -3.481 -10.319 -5.543 1.00 92.88 77 PRO A N 1
ATOM 605 C CA . PRO A 1 77 ? -3.640 -11.263 -6.644 1.00 92.88 77 PRO A CA 1
ATOM 606 C C . PRO A 1 77 ? -3.762 -12.703 -6.134 1.00 92.88 77 PRO A C 1
ATOM 608 O O . PRO A 1 77 ? -2.966 -13.149 -5.304 1.00 92.88 77 PRO A O 1
ATOM 611 N N . LYS A 1 78 ? -4.775 -13.438 -6.604 1.00 91.25 78 LYS A N 1
ATOM 612 C CA . LYS A 1 78 ? -5.088 -14.790 -6.099 1.00 91.25 78 LYS A CA 1
ATOM 613 C C . LYS A 1 78 ? -4.068 -15.822 -6.567 1.00 91.25 78 LYS A C 1
ATOM 615 O O . LYS A 1 78 ? -3.835 -16.816 -5.888 1.00 91.25 78 LYS A O 1
ATOM 620 N N . GLU A 1 79 ? -3.485 -15.561 -7.724 1.00 90.94 79 GLU A N 1
ATOM 621 C CA . GLU A 1 79 ? -2.459 -16.336 -8.403 1.00 90.94 79 GLU A CA 1
ATOM 622 C C . GLU A 1 79 ? -1.058 -16.126 -7.817 1.00 90.94 79 GLU A C 1
ATOM 624 O O . GLU A 1 79 ? -0.159 -16.911 -8.108 1.00 90.94 79 GLU A O 1
ATOM 629 N N . LEU A 1 80 ? -0.860 -15.096 -6.983 1.00 90.00 80 LEU A N 1
ATOM 630 C CA . LEU A 1 80 ? 0.417 -14.849 -6.321 1.00 90.00 80 LEU A CA 1
ATOM 631 C C . LEU A 1 80 ? 0.383 -15.311 -4.861 1.00 90.00 80 LEU A C 1
ATOM 633 O O . LEU A 1 80 ? -0.562 -14.995 -4.127 1.00 90.00 80 LEU A O 1
ATOM 637 N N . PRO A 1 81 ? 1.439 -15.994 -4.386 1.00 91.56 81 PRO A N 1
ATOM 638 C CA . PRO A 1 81 ? 1.522 -16.387 -2.991 1.00 91.56 81 PRO A CA 1
ATOM 639 C C . PRO A 1 81 ? 1.612 -15.153 -2.089 1.00 91.56 81 PRO A C 1
ATOM 641 O O . PRO A 1 81 ? 2.249 -14.147 -2.418 1.00 91.56 81 PRO A O 1
ATOM 644 N N . TRP A 1 82 ? 1.015 -15.244 -0.903 1.00 93.69 82 TRP A N 1
ATOM 645 C CA . TRP A 1 82 ? 1.190 -14.244 0.146 1.00 93.69 82 TRP A CA 1
ATOM 646 C C . TRP A 1 82 ? 2.543 -14.414 0.827 1.00 93.69 82 TRP A C 1
ATOM 648 O O . TRP A 1 82 ? 2.652 -14.950 1.929 1.00 93.69 82 TRP A O 1
ATOM 658 N N . ALA A 1 83 ? 3.597 -13.978 0.151 1.00 93.56 83 ALA A N 1
ATOM 659 C CA . ALA A 1 83 ? 4.971 -14.181 0.577 1.00 93.56 83 ALA A CA 1
ATOM 660 C C . ALA A 1 83 ? 5.774 -12.879 0.542 1.00 93.56 83 ALA A C 1
ATOM 662 O O . ALA A 1 83 ? 5.413 -11.901 -0.109 1.00 93.56 83 ALA A O 1
ATOM 663 N N . ASN A 1 84 ? 6.897 -12.874 1.260 1.00 91.50 84 ASN A N 1
ATOM 664 C CA . ASN A 1 84 ? 7.787 -11.725 1.309 1.00 91.50 84 ASN A CA 1
ATOM 665 C C . ASN A 1 84 ? 8.356 -11.422 -0.085 1.00 91.50 84 ASN A C 1
ATOM 667 O O . ASN A 1 84 ? 9.204 -12.157 -0.572 1.00 91.50 84 ASN A O 1
ATOM 671 N N . VAL A 1 85 ? 7.972 -10.282 -0.665 1.00 90.81 85 VAL A N 1
ATOM 672 C CA . VAL A 1 85 ? 8.383 -9.828 -2.010 1.00 90.81 85 VAL A CA 1
ATOM 673 C C . VAL A 1 85 ? 9.896 -9.649 -2.208 1.00 90.81 85 VAL A C 1
ATOM 675 O O . VAL A 1 85 ? 10.369 -9.479 -3.334 1.00 90.81 85 VAL A O 1
ATOM 678 N N . ARG A 1 86 ? 10.682 -9.653 -1.124 1.00 86.38 86 ARG A N 1
ATOM 679 C CA . ARG A 1 86 ? 12.151 -9.608 -1.187 1.00 86.38 86 ARG A CA 1
ATOM 680 C C . ARG A 1 86 ? 12.783 -10.971 -1.452 1.00 86.38 86 ARG A C 1
ATOM 682 O O . ARG A 1 86 ? 13.941 -11.008 -1.852 1.00 86.38 86 ARG A O 1
ATOM 689 N N . MET A 1 87 ? 12.055 -12.057 -1.218 1.00 83.50 87 MET A N 1
ATOM 690 C CA . MET A 1 87 ? 12.518 -13.417 -1.464 1.00 83.50 87 MET A CA 1
ATOM 691 C C . MET A 1 87 ? 11.702 -14.022 -2.602 1.00 83.50 87 MET A C 1
ATOM 693 O O . MET A 1 87 ? 10.490 -13.837 -2.670 1.00 83.50 87 MET A O 1
ATOM 697 N N . ASP A 1 88 ? 12.369 -14.734 -3.508 1.00 79.81 88 ASP A N 1
ATOM 698 C CA . ASP A 1 88 ? 11.663 -15.511 -4.521 1.00 79.81 88 ASP A CA 1
ATOM 699 C C . ASP A 1 88 ? 11.079 -16.758 -3.850 1.00 79.81 88 ASP A C 1
ATOM 701 O O . ASP A 1 88 ? 11.822 -17.630 -3.402 1.00 79.81 88 ASP A O 1
ATOM 705 N N . ALA A 1 89 ? 9.753 -16.791 -3.724 1.00 78.75 89 ALA A N 1
ATOM 706 C CA . ALA A 1 89 ? 9.025 -17.901 -3.118 1.00 78.75 89 ALA A CA 1
ATOM 707 C C . ALA A 1 89 ? 8.724 -19.036 -4.113 1.00 78.75 89 ALA A C 1
ATOM 709 O O . ALA A 1 89 ? 8.133 -20.036 -3.711 1.00 78.75 89 ALA A O 1
ATOM 710 N N . ARG A 1 90 ? 9.096 -18.882 -5.392 1.00 78.56 90 ARG A N 1
ATOM 711 C CA . ARG A 1 90 ? 8.915 -19.919 -6.412 1.00 78.56 90 ARG A CA 1
ATOM 712 C C . ARG A 1 90 ? 9.841 -21.106 -6.153 1.00 78.56 90 ARG A C 1
ATOM 714 O O . ARG A 1 90 ? 10.994 -20.925 -5.745 1.00 78.56 90 ARG A O 1
ATOM 721 N N . SER A 1 91 ? 9.350 -22.304 -6.443 1.00 77.69 91 SER A N 1
ATOM 722 C CA . SER A 1 91 ? 10.150 -23.534 -6.464 1.00 77.69 91 SER A CA 1
ATOM 723 C C . SER A 1 91 ? 11.216 -23.462 -7.565 1.00 77.69 91 SER A C 1
ATOM 725 O O . SER A 1 91 ? 11.060 -22.719 -8.533 1.00 77.69 91 SER A O 1
ATOM 727 N N . GLU A 1 92 ? 12.299 -24.236 -7.458 1.00 79.06 92 GLU A N 1
ATOM 728 C CA . GLU A 1 92 ? 13.356 -24.240 -8.487 1.00 79.06 92 GLU A CA 1
ATOM 729 C C . GLU A 1 92 ? 12.815 -24.611 -9.880 1.00 79.06 92 GLU A C 1
ATOM 731 O O . GLU A 1 92 ? 13.157 -23.949 -10.860 1.00 79.06 92 GLU A O 1
ATOM 736 N N . ASP A 1 93 ? 11.889 -25.572 -9.961 1.00 81.56 93 ASP A N 1
ATOM 737 C CA . ASP A 1 93 ? 11.193 -25.936 -11.203 1.00 81.56 93 ASP A CA 1
ATOM 738 C C . ASP A 1 93 ? 10.406 -24.766 -11.825 1.00 81.56 93 ASP A C 1
ATOM 740 O O . ASP A 1 93 ? 10.342 -24.623 -13.043 1.00 81.56 93 ASP A O 1
ATOM 744 N N . GLU A 1 94 ? 9.828 -23.886 -11.002 1.00 78.88 94 GLU A N 1
ATOM 745 C CA . GLU A 1 94 ? 9.070 -22.712 -11.460 1.00 78.88 94 GLU A CA 1
ATOM 746 C C . GLU A 1 94 ? 9.980 -21.561 -11.910 1.00 78.88 94 GLU A C 1
ATOM 748 O O . GLU A 1 94 ? 9.535 -20.662 -12.625 1.00 78.88 94 GLU A O 1
ATOM 753 N N . LYS A 1 95 ? 11.250 -21.559 -11.488 1.00 76.69 95 LYS A N 1
ATOM 754 C CA . LYS A 1 95 ? 12.240 -20.557 -11.911 1.00 76.69 95 LYS A CA 1
ATOM 755 C C . LYS A 1 95 ? 12.845 -20.867 -13.278 1.00 76.69 95 LYS A C 1
ATOM 757 O O . LYS A 1 95 ? 13.305 -19.940 -13.936 1.00 76.69 95 LYS A O 1
ATOM 762 N N . GLN A 1 96 ? 12.876 -22.140 -13.676 1.00 72.75 96 GLN A N 1
ATOM 763 C CA . GLN A 1 96 ? 13.455 -22.602 -14.947 1.00 72.75 96 GLN A CA 1
ATOM 764 C C . GLN A 1 96 ? 12.482 -22.532 -16.134 1.00 72.75 96 GLN A C 1
ATOM 766 O O . GLN A 1 96 ? 12.873 -22.840 -17.260 1.00 72.75 96 GLN A O 1
ATOM 771 N N . LYS A 1 97 ? 11.231 -22.145 -15.882 1.00 59.62 97 LYS A N 1
ATOM 772 C CA . LYS A 1 97 ? 10.161 -22.037 -16.873 1.00 59.62 97 LYS A CA 1
ATOM 773 C C . LYS A 1 97 ? 10.038 -20.614 -17.408 1.00 59.62 97 LYS A C 1
ATOM 775 O O . LYS A 1 97 ? 9.769 -20.490 -18.622 1.00 59.62 97 LYS A O 1
#

Radius of gyration: 20.98 Å; Cα contacts (8 Å, |Δi|>4): 51; chains: 1; bounding box: 41×40×59 Å

InterPro domains:
  IPR019525 Nuclear respiratory factor 1, NLS/DNA-binding, dimerisation domain [PF10491] (1-97)
  IPR039142 NRF1/Ewg family [PTHR20338] (1-97)

pLDDT: mean 86.39, std 7.54, range [59.62, 94.75]

Organism: NCBI:txid1563983

Secondary structure (DSSP, 8-state):
-HHHHHHHHHHHHSPPP----GGGGPPPP-EETTEE--GGG--HHHHHHHHHHHHHHHH--SS--TT-GGGS-TTS-TTS-S--TTS--S-HHHH--

Nearest PDB structures (foldseek):
  8k4l-assembly1_B  TM=7.445E-01  e=2.753E-08  Homo sapiens
  8k4l-assembly1_A  TM=7.316E-01  e=8.207E-08  Homo sapiens
  8k3d-assembly1_A-2  TM=8.440E-01  e=8.749E-07  Homo sapiens

Foldseek 3Di:
DVVVVVVVVCVVPDDDPPPPPVCLLPQDQCADPNDRADPVRDDLVSVLVVVLSNLCNNPVDNDQPAPDPVSDDPPPDPPDHSHRSVDDPDDPVRVVD